Protein AF-B9TPT5-F1 (afdb_monomer_lite)

pLDDT: mean 88.55, std 13.21, range [34.22, 97.75]

Foldseek 3Di:
DDWAFQDDADQWTWTDDWFWIWIAGNVVRDIDTQDGAPTGWQHWDAANVNQKIWTWAQFIWIQGPVPGIDTDNNDPQWGWNYWDDDPRFKIKTWTPLPDQQTFIWIAGSVVRDIDTPDRDNVSHPDPPDDD

Secondary structure (DSSP, 8-state):
--PEEEEE-SSEEEEEETTEEEEEETTT--EEEEEE-SS---EEEE-TTSS-EEEEEBEEEEEETTTEEEEES-STT-BEEEEEEETTTEEEEEE-TTSTT-EEEEE-TTT--EEEEEE-STTTT------

Organism: Ricinus communis (NCBI:txid3988)

Sequence (131 aa):
MTHRVLAESKNYVLTHEYETVFVYCRVTGKSTVVGDHHGDPTCGVIAPDESWFATGGQGVSVFVPCRGVKTYLRDPVFHVSAMRLEGSDNVCFLVDPWSDNASVWRLNPSTGDLSKLRDGPDLRDEPYVAK

Radius of gyration: 14.08 Å; chains: 1; bounding box: 33×35×38 Å

Structure (mmCIF, N/CA/C/O backbone):
data_AF-B9TPT5-F1
#
_entry.id   AF-B9TPT5-F1
#
loop_
_atom_site.group_PDB
_atom_site.id
_atom_site.type_symbol
_atom_site.label_atom_id
_atom_site.label_alt_id
_atom_site.label_comp_id
_atom_site.label_asym_id
_atom_site.label_entity_id
_atom_site.label_seq_id
_atom_site.pdbx_PDB_ins_code
_atom_site.Cartn_x
_atom_site.Cartn_y
_atom_site.Cartn_z
_atom_site.occupancy
_atom_site.B_iso_or_equiv
_atom_site.auth_seq_id
_atom_site.auth_comp_id
_atom_site.auth_asym_id
_atom_site.auth_atom_id
_atom_site.pdbx_PDB_model_num
ATOM 1 N N . MET A 1 1 ? -2.288 23.168 6.452 1.00 49.59 1 MET A N 1
ATOM 2 C CA . MET A 1 1 ? -1.770 21.789 6.395 1.00 49.59 1 MET A CA 1
ATOM 3 C C . MET A 1 1 ? -2.681 21.039 5.446 1.00 49.59 1 MET A C 1
ATOM 5 O O . MET A 1 1 ? -3.883 21.009 5.688 1.00 49.59 1 MET A O 1
ATOM 9 N N . THR A 1 2 ? -2.162 20.611 4.296 1.00 71.31 2 THR A N 1
ATOM 10 C CA . THR A 1 2 ? -2.974 20.055 3.203 1.00 71.31 2 THR A CA 1
ATOM 11 C C . THR A 1 2 ? -2.724 18.557 3.148 1.00 71.31 2 THR A C 1
ATOM 13 O O . THR A 1 2 ? -1.743 18.125 2.551 1.00 71.31 2 THR A O 1
ATOM 16 N N . HIS A 1 3 ? -3.593 17.773 3.786 1.00 82.88 3 HIS A N 1
ATOM 17 C CA . HIS A 1 3 ? -3.578 16.321 3.629 1.00 82.88 3 HIS A CA 1
ATOM 18 C C . HIS A 1 3 ? -3.966 15.971 2.193 1.00 82.88 3 HIS A C 1
ATOM 20 O O . HIS A 1 3 ? -5.005 16.417 1.700 1.00 82.88 3 HIS A O 1
ATOM 26 N N . ARG A 1 4 ? -3.131 15.183 1.518 1.00 94.50 4 ARG A N 1
ATOM 27 C CA . ARG A 1 4 ? -3.425 14.652 0.185 1.00 94.50 4 ARG A CA 1
AT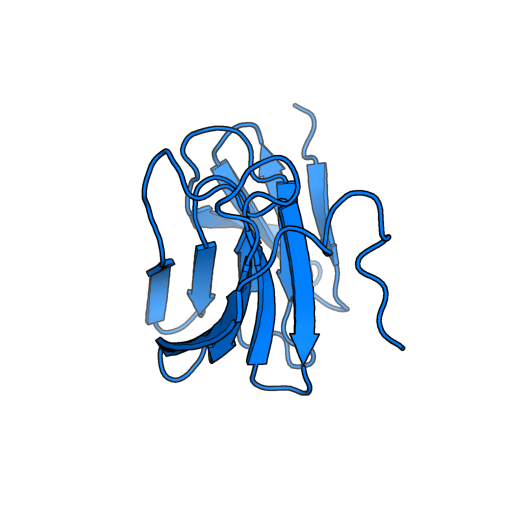OM 28 C C . ARG A 1 4 ? -3.987 13.245 0.317 1.00 94.50 4 ARG A C 1
ATOM 30 O O . ARG A 1 4 ? -3.468 12.439 1.086 1.00 94.50 4 ARG A O 1
ATOM 37 N N . VAL A 1 5 ? -5.062 12.965 -0.411 1.00 96.31 5 VAL A N 1
ATOM 38 C CA . VAL A 1 5 ? -5.730 11.659 -0.396 1.00 96.31 5 VAL A CA 1
ATOM 39 C C . VAL A 1 5 ? -5.007 10.706 -1.343 1.00 96.31 5 VAL A C 1
ATOM 41 O O . VAL A 1 5 ? -4.786 11.043 -2.502 1.00 96.31 5 VAL A O 1
ATOM 44 N N . LEU A 1 6 ? -4.662 9.519 -0.842 1.00 96.38 6 LEU A N 1
ATOM 45 C CA . LEU A 1 6 ? -4.084 8.420 -1.620 1.00 96.38 6 LEU A CA 1
ATOM 46 C C . LEU A 1 6 ? -5.152 7.399 -2.023 1.00 96.38 6 LEU A C 1
ATOM 48 O O . LEU A 1 6 ? -5.129 6.899 -3.141 1.00 96.38 6 LEU A O 1
ATOM 52 N N . ALA A 1 7 ? -6.078 7.089 -1.111 1.00 96.81 7 ALA A N 1
ATOM 53 C CA . ALA A 1 7 ? -7.189 6.173 -1.350 1.00 96.81 7 ALA A CA 1
ATOM 54 C C . ALA A 1 7 ? -8.330 6.402 -0.353 1.00 96.81 7 ALA A C 1
ATOM 56 O O . ALA A 1 7 ? -8.117 6.888 0.760 1.00 96.81 7 ALA A O 1
ATOM 57 N N . GLU A 1 8 ? -9.538 5.992 -0.732 1.00 97.00 8 GLU A N 1
ATOM 58 C CA . GLU A 1 8 ? -10.722 6.062 0.121 1.00 97.00 8 GLU A CA 1
ATOM 59 C C . GLU A 1 8 ? -11.505 4.754 0.088 1.00 97.00 8 GLU A C 1
ATOM 61 O O . GLU A 1 8 ? -11.595 4.082 -0.939 1.00 97.00 8 GLU A O 1
ATOM 66 N N . SER A 1 9 ? -12.108 4.427 1.223 1.00 96.50 9 SER A N 1
ATOM 67 C CA . SER A 1 9 ? -13.070 3.346 1.379 1.00 96.50 9 SER A CA 1
ATOM 68 C C . SER A 1 9 ? -14.298 3.862 2.131 1.00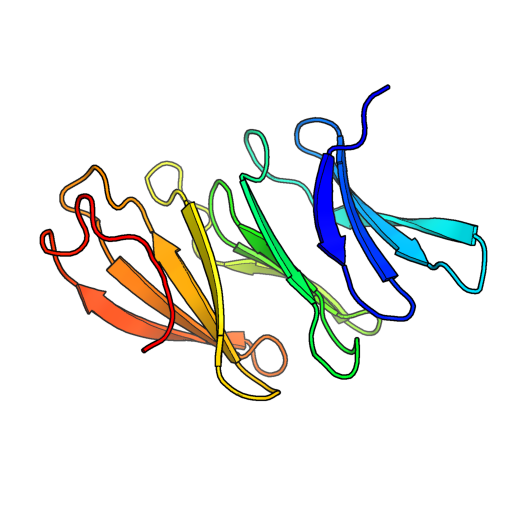 96.50 9 SER A C 1
ATOM 70 O O . SER A 1 9 ? -14.444 5.059 2.407 1.00 96.50 9 SER A O 1
ATOM 72 N N . LYS A 1 10 ? -15.211 2.953 2.480 1.00 96.06 10 LYS A N 1
ATOM 73 C CA . LYS A 1 10 ? -16.440 3.302 3.193 1.00 96.06 10 LYS A CA 1
ATOM 74 C C . LYS A 1 10 ? -16.154 3.943 4.552 1.00 96.06 10 LYS A C 1
ATOM 76 O O . LYS A 1 10 ? -16.779 4.947 4.891 1.00 96.06 10 LYS A O 1
ATOM 81 N N . ASN A 1 11 ? -15.239 3.368 5.329 1.00 97.44 11 ASN A N 1
ATOM 82 C CA . ASN A 1 11 ? -14.972 3.797 6.699 1.00 97.44 11 ASN A CA 1
ATOM 83 C C . ASN A 1 11 ? -13.625 4.499 6.863 1.00 97.44 11 ASN A C 1
ATOM 85 O O . ASN A 1 11 ? -13.415 5.112 7.911 1.00 97.44 11 ASN A O 1
ATOM 89 N N . TYR A 1 12 ? -12.734 4.451 5.870 1.00 97.56 12 TYR A N 1
ATOM 90 C CA . TYR A 1 12 ? -11.385 4.990 5.998 1.00 97.56 12 TYR A CA 1
ATOM 91 C C . TYR A 1 12 ? -10.972 5.889 4.835 1.00 97.56 12 TYR A C 1
ATOM 93 O O . TYR A 1 12 ? -11.435 5.756 3.704 1.00 97.56 12 TYR A O 1
ATOM 101 N N . VAL A 1 13 ? -10.073 6.821 5.139 1.00 97.75 13 VAL A N 1
ATOM 102 C CA . VAL A 1 13 ? -9.364 7.651 4.162 1.00 97.75 13 VAL A CA 1
ATOM 103 C C . VAL A 1 13 ? -7.878 7.482 4.430 1.00 97.75 13 VAL A C 1
ATOM 105 O O . VAL A 1 13 ? -7.410 7.744 5.540 1.00 97.75 13 VAL A O 1
ATOM 108 N N . LEU A 1 14 ? -7.146 7.030 3.420 1.00 97.50 14 LEU A N 1
ATOM 109 C CA . LEU A 1 14 ? -5.696 6.941 3.442 1.00 97.50 14 LEU A CA 1
ATOM 110 C C . LEU A 1 14 ? -5.140 8.236 2.860 1.00 97.50 14 LEU A C 1
ATOM 112 O O . LEU A 1 14 ? -5.447 8.607 1.726 1.00 97.50 14 LEU A O 1
ATOM 116 N N . THR A 1 15 ? -4.342 8.940 3.648 1.00 97.06 15 THR A N 1
ATOM 117 C CA . THR A 1 15 ? -3.813 10.259 3.298 1.00 97.06 15 THR A CA 1
ATOM 118 C C . THR A 1 15 ? -2.336 10.353 3.627 1.00 97.06 15 THR A C 1
ATOM 120 O O . THR A 1 15 ? -1.799 9.511 4.347 1.00 97.06 15 THR A O 1
ATOM 123 N N . HIS A 1 16 ? -1.688 11.402 3.141 1.00 96.12 16 HIS A N 1
ATOM 124 C CA . HIS A 1 16 ? -0.358 11.773 3.592 1.00 96.12 16 HIS A CA 1
ATOM 125 C C . HIS A 1 16 ? -0.231 13.280 3.818 1.00 96.12 16 HIS A C 1
ATOM 127 O O . HIS A 1 16 ? -0.976 14.085 3.248 1.00 96.12 16 HIS A O 1
ATOM 133 N N . GLU A 1 17 ? 0.722 13.644 4.668 1.00 95.62 17 GLU A N 1
ATOM 134 C CA . GLU A 1 17 ? 1.250 14.997 4.810 1.00 95.62 17 GLU A CA 1
ATOM 135 C C . GLU A 1 17 ? 2.774 14.905 4.728 1.00 95.62 17 GLU A C 1
ATOM 137 O O . GLU A 1 17 ? 3.408 14.283 5.584 1.00 95.62 17 GLU A O 1
ATOM 142 N N . TYR A 1 18 ? 3.343 15.489 3.668 1.00 93.88 18 TYR A N 1
ATOM 143 C CA . TYR A 1 18 ? 4.725 15.232 3.262 1.00 93.88 18 TYR A CA 1
ATOM 144 C C . TYR A 1 18 ? 4.980 13.713 3.192 1.00 93.88 18 TYR A C 1
ATOM 146 O O . TYR A 1 18 ? 4.174 12.965 2.632 1.00 93.88 18 TYR A O 1
ATOM 154 N N . GLU A 1 19 ? 6.043 13.262 3.845 1.00 95.00 19 GLU A N 1
ATOM 155 C CA . GLU A 1 19 ? 6.491 11.877 3.945 1.00 95.00 19 GLU A CA 1
ATOM 156 C C . GLU A 1 19 ? 5.628 11.003 4.870 1.00 95.00 19 GLU A C 1
ATOM 158 O O . GLU A 1 19 ? 5.710 9.777 4.818 1.00 95.00 19 GLU A O 1
ATOM 163 N N . THR A 1 20 ? 4.795 11.600 5.731 1.00 95.62 20 THR A N 1
ATOM 164 C CA . THR A 1 20 ? 4.047 10.861 6.760 1.00 95.62 20 THR A CA 1
ATOM 165 C C . THR A 1 20 ? 2.680 10.415 6.253 1.00 95.62 20 THR A C 1
ATOM 167 O O . THR A 1 20 ? 1.902 11.219 5.740 1.00 95.62 20 THR A O 1
ATOM 170 N N . VAL A 1 21 ? 2.350 9.138 6.456 1.00 96.81 21 VAL A N 1
ATOM 171 C CA . VAL A 1 21 ? 1.080 8.529 6.042 1.00 96.81 21 VAL A CA 1
ATOM 172 C C . VAL A 1 21 ? 0.122 8.412 7.223 1.00 96.81 21 VAL A C 1
ATOM 174 O O . VAL A 1 21 ? 0.486 7.958 8.311 1.00 96.81 21 VAL A O 1
ATOM 177 N N . PHE A 1 22 ? -1.143 8.744 6.975 1.00 96.81 22 PHE A N 1
ATOM 178 C CA . PHE A 1 22 ? -2.219 8.697 7.954 1.00 96.81 22 PHE A CA 1
ATOM 179 C C . PHE A 1 22 ? -3.410 7.887 7.447 1.00 96.81 22 PHE A C 1
ATOM 181 O O . PHE A 1 22 ? -3.832 8.025 6.298 1.00 96.81 22 PHE A O 1
ATOM 188 N N . VAL A 1 23 ? -4.018 7.114 8.343 1.00 96.81 23 VAL A N 1
ATOM 189 C CA . VAL A 1 23 ? -5.343 6.516 8.148 1.00 96.81 23 VAL A CA 1
ATOM 190 C C . VAL A 1 23 ? -6.342 7.255 9.025 1.00 96.81 23 VAL A C 1
ATOM 192 O O . VAL A 1 23 ? -6.247 7.233 10.254 1.00 96.81 23 VAL A O 1
ATOM 195 N N . TYR A 1 24 ? -7.318 7.893 8.388 1.00 96.44 24 TYR A N 1
ATOM 196 C CA . TYR A 1 24 ? -8.440 8.546 9.047 1.00 96.44 24 TYR A CA 1
ATOM 197 C C . TYR A 1 24 ? -9.659 7.625 9.060 1.00 96.44 24 TYR A C 1
ATOM 199 O O . TYR A 1 24 ? -10.122 7.185 8.011 1.00 96.44 24 TYR A O 1
ATOM 207 N N . CYS A 1 25 ? -10.204 7.353 10.243 1.00 95.81 25 CYS A N 1
ATOM 208 C CA . CYS A 1 25 ? -11.425 6.580 10.429 1.00 95.81 25 CYS A CA 1
ATOM 209 C C . CYS A 1 25 ? -12.646 7.508 10.448 1.00 95.81 25 CYS A C 1
ATOM 211 O O . CYS A 1 25 ? -12.845 8.259 11.401 1.00 95.81 25 CYS A O 1
ATOM 213 N N . ARG A 1 26 ? -13.513 7.400 9.439 1.00 95.38 26 ARG A N 1
ATOM 214 C CA . ARG A 1 26 ? -14.744 8.194 9.291 1.00 95.38 26 ARG A CA 1
ATOM 215 C C . ARG A 1 26 ? -15.751 7.948 10.415 1.00 95.38 26 ARG A C 1
ATOM 217 O O . ARG A 1 26 ? -16.480 8.858 10.785 1.00 95.38 26 ARG A O 1
ATOM 224 N N . VAL A 1 27 ? -15.774 6.735 10.972 1.00 94.94 27 VAL A N 1
ATOM 225 C CA . VAL A 1 27 ? -16.707 6.357 12.049 1.00 94.94 27 VAL A CA 1
ATOM 226 C C . VAL A 1 27 ? -16.326 7.014 13.374 1.00 94.94 27 VAL A C 1
ATOM 228 O O . VAL A 1 27 ? -17.188 7.491 14.104 1.00 94.94 27 VAL A O 1
ATOM 231 N N . THR A 1 28 ? -15.032 7.033 13.701 1.00 94.69 28 THR A N 1
ATOM 232 C CA . THR A 1 28 ? -14.546 7.523 15.003 1.00 94.69 28 THR A CA 1
ATOM 233 C C . THR A 1 28 ? -13.999 8.947 14.950 1.00 94.69 28 THR A C 1
ATOM 235 O O . THR A 1 28 ? -13.748 9.540 15.996 1.00 94.69 28 THR A O 1
ATOM 238 N N . GLY A 1 29 ? -13.763 9.481 13.750 1.00 93.62 29 GLY A N 1
ATOM 239 C CA . GLY A 1 29 ? -13.093 10.758 13.525 1.00 93.62 29 GLY A CA 1
ATOM 240 C C . GLY A 1 29 ? -11.600 10.756 13.871 1.00 93.62 29 GLY A C 1
ATOM 241 O O . GLY A 1 29 ? -10.989 11.822 13.912 1.00 93.62 29 GLY A O 1
ATOM 242 N N . LYS A 1 30 ? -11.001 9.593 14.155 1.00 94.25 30 LYS A N 1
ATOM 243 C CA . LYS A 1 30 ? -9.597 9.492 14.575 1.00 94.25 30 LYS A CA 1
ATOM 244 C C . LYS A 1 30 ? -8.665 9.327 13.381 1.00 94.25 30 LYS A C 1
ATOM 246 O O . LYS A 1 30 ? -8.940 8.531 12.488 1.00 94.25 30 LYS A O 1
ATOM 251 N N . SER A 1 31 ? -7.535 10.026 13.424 1.00 94.38 31 SER A N 1
ATOM 252 C CA . SER A 1 31 ? -6.404 9.827 12.516 1.00 94.38 31 SER A CA 1
ATOM 253 C C . SER A 1 31 ? -5.297 9.052 13.226 1.00 94.38 31 SER A C 1
ATOM 255 O O . SER A 1 31 ? -5.011 9.314 14.395 1.00 94.38 31 SER A O 1
ATOM 257 N N . THR A 1 32 ? -4.700 8.085 12.536 1.00 94.44 32 THR A N 1
ATOM 258 C CA . THR A 1 32 ? -3.579 7.276 13.030 1.00 94.44 32 THR A CA 1
ATOM 259 C C . THR A 1 32 ? -2.421 7.384 12.052 1.00 94.44 32 THR A C 1
ATOM 261 O O . THR A 1 32 ? -2.632 7.239 10.851 1.00 94.44 32 THR A O 1
ATOM 264 N N . VAL A 1 33 ? -1.206 7.614 12.553 1.00 95.19 33 VAL A N 1
ATOM 265 C CA . VAL A 1 33 ? 0.016 7.539 11.739 1.00 95.19 33 VAL A CA 1
ATOM 266 C C . VAL A 1 33 ? 0.309 6.072 11.443 1.00 95.19 33 VAL A C 1
ATOM 268 O O . VAL A 1 33 ? 0.391 5.262 12.366 1.00 95.19 33 VAL A O 1
ATOM 271 N N . VAL A 1 34 ? 0.449 5.728 10.164 1.00 94.31 34 VAL A N 1
ATOM 272 C CA . VAL A 1 34 ? 0.589 4.334 9.701 1.00 94.31 34 VAL A CA 1
ATOM 273 C C . VAL A 1 34 ? 1.842 4.094 8.861 1.00 94.31 34 VAL A C 1
ATOM 275 O O . VAL A 1 34 ? 1.935 3.092 8.156 1.00 94.31 34 VAL A O 1
ATOM 278 N N . GLY A 1 35 ? 2.810 5.001 8.929 1.00 90.62 35 GLY A N 1
ATOM 279 C CA . GLY A 1 35 ? 4.116 4.834 8.304 1.00 90.62 35 GLY A CA 1
ATOM 280 C C . GLY A 1 35 ? 4.635 6.110 7.667 1.00 90.62 35 GLY A C 1
ATOM 281 O O . GLY A 1 35 ? 3.999 7.164 7.727 1.00 90.62 35 GLY A O 1
ATOM 282 N N . ASP A 1 36 ? 5.799 5.973 7.050 1.00 92.88 36 ASP A N 1
ATOM 283 C CA . ASP A 1 36 ? 6.503 7.028 6.344 1.00 92.88 36 ASP A CA 1
ATOM 284 C C . ASP A 1 36 ? 7.110 6.517 5.030 1.00 92.88 36 ASP A C 1
ATOM 286 O O . ASP A 1 36 ? 7.300 5.313 4.809 1.00 92.88 36 ASP A O 1
ATOM 290 N N . HIS A 1 37 ? 7.406 7.460 4.144 1.00 91.62 37 HIS A N 1
ATOM 291 C CA . HIS A 1 37 ? 8.182 7.253 2.927 1.00 91.62 37 HIS A CA 1
ATOM 292 C C . HIS A 1 37 ? 9.393 8.179 2.940 1.00 91.62 37 HIS A C 1
ATOM 294 O O . HIS A 1 37 ? 9.375 9.217 3.584 1.00 91.62 37 HIS A O 1
ATOM 300 N N . HIS A 1 38 ? 10.461 7.793 2.251 1.00 87.25 38 HIS A N 1
ATOM 301 C CA . HIS A 1 38 ? 11.515 8.749 1.929 1.00 87.25 38 HIS A CA 1
ATOM 302 C C . HIS A 1 38 ? 11.072 9.472 0.652 1.00 87.25 38 HIS A C 1
ATOM 304 O O . HIS A 1 38 ? 10.926 8.831 -0.391 1.00 87.25 38 HIS A O 1
ATOM 310 N N . GLY A 1 39 ? 10.783 10.769 0.751 1.00 87.50 39 GLY A N 1
ATOM 311 C CA . GLY A 1 39 ? 9.949 11.484 -0.213 1.00 87.50 39 GLY A CA 1
ATOM 312 C C . GLY A 1 39 ? 8.444 11.230 -0.037 1.00 87.50 39 GLY A C 1
ATOM 313 O O . GLY A 1 39 ? 8.008 10.356 0.714 1.00 87.50 39 GLY A O 1
ATOM 314 N N . ASP A 1 40 ? 7.632 12.020 -0.739 1.00 91.31 40 ASP A N 1
ATOM 315 C CA . ASP A 1 40 ? 6.175 11.943 -0.632 1.00 91.31 40 ASP A CA 1
ATOM 316 C C . ASP A 1 40 ? 5.636 10.646 -1.271 1.00 91.31 40 ASP A C 1
ATOM 318 O O . ASP A 1 40 ? 6.002 10.320 -2.406 1.00 91.31 40 ASP A O 1
ATOM 322 N N . PRO A 1 41 ? 4.716 9.920 -0.611 1.00 94.06 41 PRO A N 1
ATOM 323 C CA . PRO A 1 41 ? 3.995 8.831 -1.253 1.00 94.06 41 PRO A CA 1
ATOM 324 C C . PRO A 1 41 ? 3.142 9.364 -2.411 1.00 94.06 41 PRO A C 1
ATOM 326 O O . PRO A 1 41 ? 2.561 10.448 -2.352 1.00 94.06 41 PRO A O 1
ATOM 329 N N . THR A 1 42 ? 3.045 8.574 -3.471 1.00 93.88 42 THR A N 1
ATOM 330 C CA . THR A 1 42 ? 2.407 8.951 -4.739 1.00 93.88 42 THR A CA 1
ATOM 331 C C . THR A 1 42 ? 1.073 8.254 -4.960 1.00 93.88 42 THR A C 1
ATOM 333 O O . THR A 1 42 ? 0.223 8.754 -5.694 1.00 93.88 42 THR A O 1
ATOM 336 N N . CYS A 1 43 ? 0.878 7.092 -4.338 1.00 94.94 43 CYS A N 1
ATOM 337 C CA . CYS A 1 43 ? -0.298 6.259 -4.531 1.00 94.94 43 CYS A CA 1
ATOM 338 C C . CYS A 1 43 ? -0.603 5.421 -3.287 1.00 94.94 43 CYS A C 1
ATOM 340 O O . CYS A 1 43 ? 0.228 5.247 -2.393 1.00 94.94 43 CYS A O 1
ATOM 342 N N . GLY A 1 44 ? -1.817 4.884 -3.223 1.00 96.38 44 GLY A N 1
ATOM 343 C CA . GLY A 1 44 ? -2.197 3.940 -2.188 1.00 96.38 44 GLY A CA 1
ATOM 344 C C . GLY A 1 44 ? -3.462 3.179 -2.541 1.00 96.38 44 GLY A C 1
ATOM 345 O O . GLY A 1 44 ? -4.167 3.515 -3.489 1.00 96.38 44 GLY A O 1
ATOM 346 N N . VAL A 1 45 ? -3.731 2.131 -1.774 1.00 96.81 45 VAL A N 1
ATOM 347 C CA . VAL A 1 45 ? -4.934 1.304 -1.880 1.00 96.81 45 VAL A CA 1
ATOM 348 C C . VAL A 1 45 ? -5.393 0.873 -0.488 1.00 96.81 45 VAL A C 1
ATOM 350 O O . VAL A 1 45 ? -4.595 0.763 0.446 1.00 96.81 45 VAL A O 1
ATOM 353 N N . ILE A 1 46 ? -6.690 0.614 -0.360 1.00 96.69 46 ILE A N 1
ATOM 354 C CA . ILE A 1 46 ? -7.315 0.064 0.845 1.00 96.69 46 ILE A CA 1
ATOM 355 C C . ILE A 1 46 ? -7.969 -1.255 0.448 1.00 96.69 46 ILE A C 1
ATOM 357 O O . ILE A 1 46 ? -8.640 -1.311 -0.584 1.00 96.69 46 ILE A O 1
ATOM 361 N N . ALA A 1 47 ? -7.772 -2.303 1.246 1.00 95.88 47 ALA A N 1
ATOM 362 C CA . ALA A 1 47 ? -8.453 -3.576 1.040 1.00 95.88 47 ALA A CA 1
ATOM 363 C C . ALA A 1 47 ? -9.983 -3.379 0.999 1.00 95.88 47 ALA A C 1
ATOM 365 O O . ALA A 1 47 ? -10.499 -2.555 1.759 1.00 95.88 47 ALA A O 1
ATOM 366 N N . PRO A 1 48 ? -10.745 -4.141 0.192 1.00 94.50 48 PRO A N 1
ATOM 367 C CA . PRO A 1 48 ? -12.206 -4.017 0.156 1.00 94.50 48 PRO A CA 1
ATOM 368 C C . PRO A 1 48 ? -12.8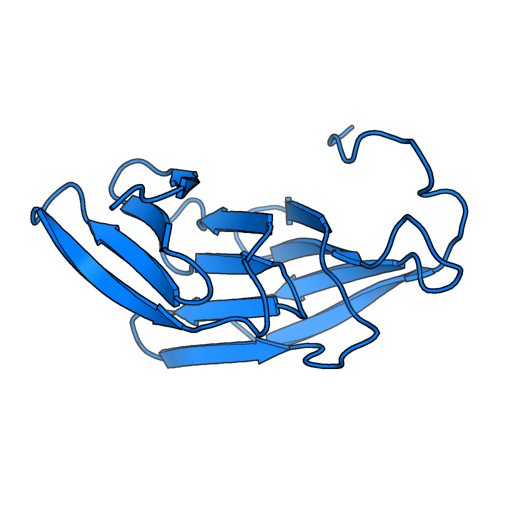88 -4.262 1.510 1.00 94.50 48 PRO A C 1
ATOM 370 O O . PRO A 1 48 ? -13.930 -3.674 1.795 1.00 94.50 48 PRO A O 1
ATOM 373 N N . ASP A 1 49 ? -12.298 -5.125 2.339 1.00 94.94 49 ASP A N 1
ATOM 374 C CA . ASP A 1 49 ? -12.732 -5.424 3.706 1.00 94.94 49 ASP A CA 1
ATOM 375 C C . ASP A 1 49 ? -12.052 -4.538 4.766 1.00 94.94 49 ASP A C 1
ATOM 377 O O . ASP A 1 49 ? -12.265 -4.729 5.962 1.00 94.94 49 ASP A O 1
ATOM 381 N N . GLU A 1 50 ? -11.236 -3.573 4.328 1.00 95.25 50 GLU A N 1
ATOM 382 C CA . GLU A 1 50 ? -10.497 -2.617 5.158 1.00 95.25 50 GLU A CA 1
ATOM 383 C C . GLU A 1 50 ? -9.538 -3.282 6.166 1.00 95.25 50 GLU A C 1
ATOM 385 O O . GLU A 1 50 ? -9.151 -2.679 7.169 1.00 95.25 50 GLU A O 1
ATOM 390 N N . SER A 1 51 ? -9.122 -4.526 5.896 1.00 94.88 51 SER A N 1
ATOM 391 C CA . SER A 1 51 ? -8.205 -5.287 6.754 1.00 94.88 51 SER A CA 1
ATOM 392 C C . SER A 1 51 ? -6.745 -4.836 6.645 1.00 94.88 51 SER A C 1
ATOM 394 O O . SER A 1 51 ? -5.958 -5.051 7.573 1.00 94.88 51 SER A O 1
ATOM 396 N N . TRP A 1 52 ? -6.373 -4.192 5.538 1.00 95.56 52 TRP A N 1
ATOM 397 C CA . TRP A 1 52 ? -5.032 -3.674 5.292 1.00 95.56 52 TRP A CA 1
ATOM 398 C C . TRP A 1 52 ? -5.047 -2.440 4.382 1.00 95.56 52 TRP A C 1
ATOM 400 O O . TRP A 1 52 ? -5.999 -2.172 3.646 1.00 95.56 52 TRP A O 1
ATOM 410 N N . PHE A 1 53 ? -3.953 -1.685 4.443 1.00 96.75 53 PHE A N 1
ATOM 411 C CA . PHE A 1 53 ? -3.736 -0.436 3.718 1.00 96.75 53 PHE A CA 1
ATOM 412 C C . PHE A 1 53 ? -2.338 -0.481 3.111 1.00 96.75 53 PHE A C 1
ATOM 414 O O . PHE A 1 53 ? -1.401 -0.885 3.799 1.00 96.75 53 PHE A O 1
ATOM 421 N N . ALA A 1 54 ? -2.174 -0.070 1.858 1.00 96.88 54 ALA A N 1
ATOM 422 C CA . ALA A 1 54 ? -0.861 -0.006 1.224 1.00 96.88 54 ALA A CA 1
ATOM 423 C C . ALA A 1 54 ? -0.613 1.369 0.606 1.00 96.88 54 ALA A C 1
ATOM 425 O O . ALA A 1 54 ? -1.530 1.983 0.063 1.00 96.88 54 ALA A O 1
ATOM 426 N N . THR A 1 55 ? 0.627 1.839 0.679 1.00 97.19 55 THR A N 1
ATOM 427 C CA . THR A 1 55 ? 1.087 3.078 0.048 1.00 97.19 55 THR A CA 1
ATOM 428 C C . THR A 1 55 ? 2.358 2.845 -0.748 1.00 97.19 55 THR A C 1
ATOM 430 O O . THR A 1 55 ? 3.223 2.060 -0.350 1.00 97.19 55 THR A O 1
ATOM 433 N N . GLY A 1 56 ? 2.448 3.530 -1.883 1.00 95.12 5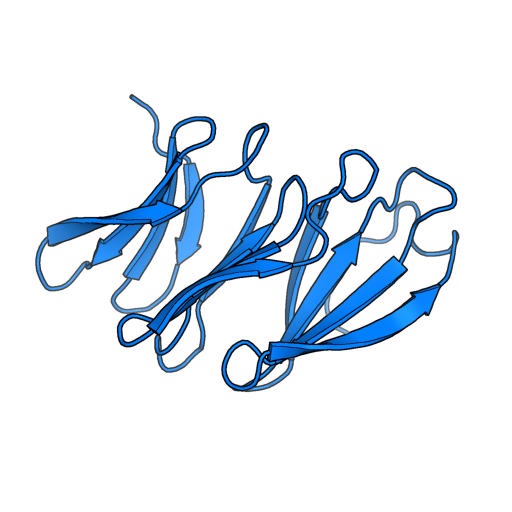6 GLY A N 1
ATOM 434 C CA . GLY A 1 56 ? 3.590 3.531 -2.783 1.00 95.12 56 GLY A CA 1
ATOM 435 C C . GLY A 1 56 ? 4.237 4.904 -2.851 1.00 95.12 56 GLY A C 1
ATOM 436 O O . GLY A 1 56 ? 3.560 5.924 -2.748 1.00 95.12 56 GLY A O 1
ATOM 437 N N . GLY A 1 57 ? 5.548 4.895 -3.017 1.00 93.06 57 GLY A N 1
ATOM 438 C CA . GLY A 1 57 ? 6.432 6.048 -3.101 1.00 93.06 57 GLY A CA 1
ATOM 439 C C . GLY A 1 57 ? 7.827 5.484 -3.309 1.00 93.06 57 GLY A C 1
ATOM 440 O O . GLY A 1 57 ? 8.019 4.672 -4.210 1.00 93.06 57 GLY A O 1
ATOM 441 N N . GLN A 1 58 ? 8.782 5.788 -2.436 1.00 93.38 58 GLN A N 1
ATOM 442 C CA . GLN A 1 58 ? 10.024 5.015 -2.395 1.00 93.38 58 GLN A CA 1
ATOM 443 C C . GLN A 1 58 ? 9.793 3.667 -1.684 1.00 93.38 58 GLN A C 1
ATOM 445 O O . GLN A 1 58 ? 9.835 3.562 -0.455 1.00 93.38 58 GLN A O 1
ATOM 450 N N . GLY A 1 59 ? 9.544 2.628 -2.481 1.00 93.81 59 GLY A N 1
ATOM 451 C CA . GLY A 1 59 ? 9.108 1.311 -2.028 1.00 93.81 59 GLY A CA 1
ATOM 452 C C . GLY A 1 59 ? 7.608 1.223 -1.726 1.00 93.81 59 GLY A C 1
ATOM 453 O O . GLY A 1 59 ? 6.797 2.056 -2.141 1.00 93.81 59 GLY A O 1
ATOM 454 N N . VAL A 1 60 ? 7.232 0.162 -1.011 1.00 95.62 60 VAL A N 1
ATOM 455 C CA . VAL A 1 60 ? 5.853 -0.125 -0.596 1.00 95.62 60 VAL A CA 1
ATOM 456 C C . VAL A 1 60 ? 5.783 -0.220 0.919 1.00 95.62 60 VAL A C 1
ATOM 458 O O . VAL A 1 60 ? 6.526 -0.993 1.521 1.00 95.62 60 VAL A O 1
ATOM 461 N N . SER A 1 61 ? 4.837 0.490 1.523 1.00 95.81 61 SER A N 1
ATOM 462 C CA . SER A 1 61 ? 4.499 0.365 2.941 1.00 95.81 61 SER A CA 1
ATOM 463 C C . SER A 1 61 ? 3.105 -0.235 3.076 1.00 95.81 61 SER A C 1
ATOM 465 O O . SER A 1 61 ? 2.157 0.241 2.462 1.00 95.81 61 SER A O 1
ATOM 467 N N . VAL A 1 62 ? 2.976 -1.281 3.884 1.00 96.62 62 VAL A N 1
ATOM 468 C CA . VAL A 1 62 ? 1.717 -1.957 4.198 1.00 96.62 62 VAL A CA 1
ATOM 469 C C . VAL A 1 62 ? 1.437 -1.806 5.680 1.00 96.62 62 VAL A C 1
ATOM 471 O O . VAL A 1 62 ? 2.257 -2.194 6.508 1.00 96.62 62 VAL A O 1
ATOM 474 N N . PHE A 1 63 ? 0.255 -1.312 6.017 1.00 96.38 63 PHE A N 1
ATOM 475 C CA . PHE A 1 63 ? -0.255 -1.287 7.375 1.00 96.38 63 PHE A CA 1
ATOM 476 C C . PHE A 1 63 ? -1.381 -2.304 7.539 1.00 96.38 63 PHE A C 1
ATOM 478 O O . PHE A 1 63 ? -2.366 -2.292 6.801 1.00 96.38 63 PHE A O 1
ATOM 485 N N . VAL A 1 64 ? -1.243 -3.159 8.548 1.00 94.44 64 VAL A N 1
ATOM 486 C CA . VAL A 1 64 ? -2.287 -4.083 8.997 1.00 94.44 64 VAL A CA 1
ATOM 487 C C . VAL A 1 64 ? -2.579 -3.752 10.463 1.00 94.44 64 VAL A C 1
ATOM 489 O O . VAL A 1 64 ? -1.662 -3.875 11.280 1.00 94.44 64 VAL A O 1
ATOM 492 N N . PRO A 1 65 ? -3.812 -3.376 10.854 1.00 89.81 65 PRO A N 1
ATOM 493 C CA . PRO A 1 65 ? -4.110 -2.882 12.202 1.00 89.81 65 PRO A CA 1
ATOM 494 C C . PRO A 1 65 ? -3.607 -3.766 13.351 1.00 89.81 65 PRO A C 1
ATOM 496 O O . PRO A 1 65 ? -3.144 -3.255 14.365 1.00 89.81 65 PRO A O 1
ATOM 499 N N . CYS A 1 66 ? -3.649 -5.092 13.191 1.00 88.00 66 CYS A N 1
ATOM 500 C CA . CYS A 1 66 ? -3.192 -6.040 14.210 1.00 88.00 66 CYS A CA 1
ATOM 501 C C . CYS A 1 66 ? -1.702 -6.416 14.123 1.00 88.00 66 CYS A C 1
ATOM 503 O O . CYS A 1 66 ? -1.197 -7.068 15.033 1.00 88.00 66 CYS A O 1
ATOM 505 N N . ARG A 1 67 ? -0.992 -6.043 13.048 1.00 90.06 67 ARG A N 1
ATOM 506 C CA . ARG A 1 67 ? 0.422 -6.414 12.823 1.00 90.06 67 ARG A CA 1
ATOM 507 C C . ARG A 1 67 ? 1.364 -5.219 12.677 1.00 90.06 67 ARG A C 1
ATOM 509 O O . ARG A 1 67 ? 2.574 -5.416 12.653 1.00 90.06 67 ARG A O 1
ATOM 516 N N . GLY A 1 68 ? 0.829 -4.004 12.595 1.00 92.62 68 GLY A N 1
ATOM 517 C CA . GLY A 1 68 ? 1.604 -2.791 12.376 1.00 92.62 68 GLY A CA 1
ATOM 518 C C . GLY A 1 68 ? 2.028 -2.616 10.918 1.00 92.62 68 GLY A C 1
ATOM 519 O O . GLY A 1 68 ? 1.361 -3.093 9.997 1.00 92.62 68 GLY A O 1
ATOM 520 N N . VAL A 1 69 ? 3.123 -1.882 10.726 1.00 94.75 69 VAL A N 1
ATOM 521 C CA . VAL A 1 69 ? 3.637 -1.483 9.411 1.00 94.75 69 VAL A CA 1
ATOM 522 C C . VAL A 1 69 ? 4.744 -2.433 8.960 1.00 94.75 69 VAL A C 1
ATOM 524 O O . VAL A 1 69 ? 5.650 -2.748 9.731 1.00 94.75 69 VAL A O 1
ATOM 527 N N . LYS A 1 70 ? 4.697 -2.858 7.698 1.00 95.12 70 LYS A N 1
ATOM 528 C CA . LYS A 1 70 ? 5.773 -3.572 7.004 1.00 95.12 70 LYS A CA 1
ATOM 529 C C . LYS A 1 70 ? 6.142 -2.837 5.728 1.00 95.12 70 LYS A C 1
ATOM 531 O O . LYS A 1 70 ? 5.265 -2.329 5.040 1.00 95.12 70 LYS A O 1
ATOM 536 N N . THR A 1 71 ? 7.426 -2.823 5.397 1.00 94.38 71 THR A N 1
ATOM 537 C CA . THR A 1 71 ? 7.932 -2.178 4.185 1.00 94.38 71 THR A CA 1
ATOM 538 C C . THR A 1 71 ? 8.590 -3.195 3.260 1.00 94.38 71 THR A C 1
ATOM 540 O O . THR A 1 71 ? 9.168 -4.186 3.708 1.00 94.38 71 THR A O 1
ATOM 543 N N . TYR A 1 72 ? 8.470 -2.961 1.957 1.00 94.00 72 TYR A N 1
ATOM 544 C CA . TYR A 1 72 ? 8.956 -3.831 0.891 1.00 94.00 72 TYR A CA 1
ATOM 545 C C . TYR A 1 72 ? 9.647 -2.982 -0.174 1.00 94.00 72 TYR A C 1
ATOM 547 O O . TYR A 1 72 ? 9.223 -1.858 -0.434 1.00 94.00 72 TYR A O 1
ATOM 555 N N . LEU A 1 73 ? 10.694 -3.532 -0.800 1.00 90.44 73 LEU A N 1
ATOM 556 C CA . LEU A 1 73 ? 11.447 -2.869 -1.877 1.00 90.44 73 LEU A CA 1
ATOM 557 C C . LEU A 1 73 ? 11.918 -1.450 -1.495 1.00 90.44 73 LEU A C 1
ATOM 559 O O . LEU A 1 73 ? 11.807 -0.515 -2.282 1.00 90.44 73 LEU A O 1
ATOM 563 N N . ARG A 1 74 ? 12.409 -1.278 -0.258 1.00 83.62 74 ARG A N 1
ATOM 564 C CA . ARG A 1 74 ? 12.868 0.017 0.268 1.00 83.62 74 ARG A CA 1
ATOM 565 C C . ARG A 1 74 ? 14.290 0.305 -0.207 1.00 83.62 74 ARG A C 1
ATOM 567 O O . ARG A 1 74 ? 15.248 0.148 0.542 1.00 83.62 74 ARG A O 1
ATOM 574 N N . ASP A 1 75 ? 14.408 0.691 -1.465 1.00 85.12 75 ASP A N 1
ATOM 575 C CA . ASP A 1 75 ? 15.671 1.037 -2.105 1.00 85.12 75 ASP A CA 1
ATOM 576 C C . ASP A 1 75 ? 15.486 2.340 -2.913 1.00 85.12 75 ASP A C 1
ATOM 578 O O . ASP A 1 75 ? 14.411 2.546 -3.484 1.00 85.12 75 ASP A O 1
ATOM 582 N N . PRO A 1 76 ? 16.470 3.263 -2.919 1.00 79.31 76 PRO A N 1
ATOM 583 C CA . PRO A 1 76 ? 16.378 4.533 -3.643 1.00 79.31 76 PRO A CA 1
ATOM 584 C C . PRO A 1 76 ? 16.048 4.418 -5.133 1.00 79.31 76 PRO A C 1
ATOM 586 O O . PRO A 1 76 ? 15.538 5.380 -5.700 1.00 79.31 76 PRO A O 1
ATOM 589 N N . VAL A 1 77 ? 16.336 3.279 -5.770 1.00 80.44 77 VAL A N 1
ATOM 590 C CA . VAL A 1 77 ? 16.031 3.063 -7.192 1.00 80.44 77 VAL A CA 1
ATOM 591 C C . VAL A 1 77 ? 14.670 2.418 -7.439 1.00 80.44 77 VAL A C 1
ATOM 593 O O . VAL A 1 77 ? 14.415 2.054 -8.580 1.00 80.44 77 VAL A O 1
ATOM 596 N N . PHE A 1 78 ? 13.846 2.236 -6.397 1.00 86.62 78 PHE A N 1
ATOM 597 C CA . PHE A 1 78 ? 12.509 1.645 -6.476 1.00 86.62 78 PHE A CA 1
ATOM 598 C C . PHE A 1 78 ? 11.440 2.675 -6.113 1.00 86.62 78 PHE A C 1
ATOM 600 O O . PHE A 1 78 ? 11.042 2.806 -4.951 1.00 86.62 78 PHE A O 1
ATOM 607 N N . HIS A 1 79 ? 10.934 3.384 -7.116 1.00 91.50 79 HIS A N 1
ATOM 608 C CA . HIS A 1 79 ? 9.836 4.322 -6.959 1.00 91.50 79 HIS A CA 1
ATOM 609 C C . HIS A 1 79 ? 8.533 3.751 -7.524 1.00 91.50 79 HIS A C 1
ATOM 611 O O . HIS A 1 79 ? 8.352 3.561 -8.727 1.00 91.50 79 HIS A O 1
ATOM 617 N N . VAL A 1 80 ? 7.589 3.476 -6.633 1.00 93.50 80 VAL A N 1
ATOM 618 C CA . VAL A 1 80 ? 6.254 3.000 -6.972 1.00 93.50 80 VAL A CA 1
ATOM 619 C C . VAL A 1 80 ? 5.412 4.178 -7.439 1.00 93.50 80 VAL A C 1
ATOM 621 O O . VAL A 1 80 ? 5.194 5.131 -6.696 1.00 93.50 80 VAL A O 1
ATOM 624 N N . SER A 1 81 ? 4.931 4.113 -8.677 1.00 91.88 81 SER A N 1
ATOM 625 C CA . SER A 1 81 ? 4.149 5.187 -9.299 1.00 91.88 81 SER A CA 1
ATOM 626 C C . SER A 1 81 ? 2.644 4.939 -9.271 1.00 91.88 81 SER A C 1
ATOM 628 O O . SER A 1 81 ? 1.864 5.887 -9.324 1.00 91.88 81 SER A O 1
ATOM 630 N N . ALA A 1 82 ? 2.225 3.673 -9.220 1.00 92.12 82 ALA A N 1
ATOM 631 C CA . ALA A 1 82 ? 0.821 3.290 -9.237 1.00 92.12 82 ALA A CA 1
ATOM 632 C C . ALA A 1 82 ? 0.591 1.963 -8.510 1.00 92.12 82 ALA A C 1
ATOM 634 O O . ALA A 1 82 ? 1.443 1.072 -8.519 1.00 92.12 82 ALA A O 1
ATOM 635 N N . MET A 1 83 ? -0.602 1.821 -7.934 1.00 94.44 83 MET A N 1
ATOM 636 C CA . MET A 1 83 ? -1.073 0.620 -7.250 1.00 94.44 83 MET A CA 1
ATOM 637 C C . MET A 1 83 ? -2.500 0.290 -7.677 1.00 94.44 83 MET A C 1
ATOM 639 O O . MET A 1 83 ? -3.294 1.185 -7.961 1.00 94.44 83 MET A O 1
ATOM 643 N N . ARG A 1 84 ? -2.843 -0.998 -7.678 1.00 93.06 84 ARG A N 1
ATOM 644 C CA . ARG A 1 84 ? -4.218 -1.477 -7.838 1.00 93.06 84 ARG A CA 1
ATOM 645 C C . ARG A 1 84 ? -4.454 -2.745 -7.034 1.00 93.06 84 ARG A C 1
ATOM 647 O O . ARG A 1 84 ? -3.536 -3.536 -6.829 1.00 93.06 84 ARG A O 1
ATOM 654 N N . LEU A 1 85 ? -5.702 -2.969 -6.652 1.00 93.31 85 LEU A N 1
ATOM 655 C CA . LEU A 1 85 ? -6.130 -4.244 -6.088 1.00 93.31 85 LEU A CA 1
ATOM 656 C C . LEU A 1 85 ? -6.170 -5.329 -7.174 1.00 93.31 85 LEU A C 1
ATOM 658 O O . LEU A 1 85 ? -6.568 -5.074 -8.311 1.00 93.31 85 LEU A O 1
ATOM 662 N N . GLU A 1 86 ? -5.785 -6.544 -6.804 1.00 91.19 86 GLU A N 1
ATOM 663 C CA . GLU A 1 86 ? -5.983 -7.768 -7.579 1.00 91.19 86 GLU A CA 1
ATOM 664 C C . GLU A 1 86 ? -6.775 -8.752 -6.705 1.00 91.19 86 GLU A C 1
ATOM 666 O O . GLU A 1 86 ? -6.221 -9.502 -5.899 1.00 91.19 86 GLU A O 1
ATOM 671 N N . GLY A 1 87 ? -8.104 -8.702 -6.829 1.00 85.38 87 GLY A N 1
ATOM 672 C CA . GLY A 1 87 ? -9.014 -9.416 -5.930 1.00 85.38 87 GLY A CA 1
ATOM 673 C C . GLY A 1 87 ? -9.083 -8.780 -4.536 1.00 85.38 87 GLY A C 1
ATOM 674 O O . GLY A 1 87 ? -8.953 -7.565 -4.398 1.00 85.38 87 GLY A O 1
ATOM 675 N N . SER A 1 88 ? -9.325 -9.599 -3.507 1.00 82.69 88 SER A N 1
ATOM 676 C CA . SER A 1 88 ? -9.393 -9.156 -2.103 1.00 82.69 88 SER A CA 1
ATOM 677 C C . SER A 1 88 ? -8.034 -9.130 -1.399 1.00 82.69 88 SER A C 1
ATOM 679 O O . SER A 1 88 ? -7.847 -8.363 -0.457 1.00 82.69 88 SER A O 1
ATOM 681 N N . ASP A 1 89 ? -7.084 -9.948 -1.860 1.00 90.50 89 ASP A N 1
ATOM 682 C CA . ASP A 1 89 ? -5.926 -10.328 -1.041 1.00 90.50 89 ASP A CA 1
ATOM 683 C C . ASP A 1 89 ? -4.599 -9.790 -1.566 1.00 90.50 89 ASP A C 1
ATOM 685 O O . ASP A 1 89 ? -3.592 -9.865 -0.865 1.00 90.50 89 ASP A O 1
ATOM 689 N N . ASN A 1 90 ? -4.566 -9.287 -2.800 1.00 94.38 90 ASN A N 1
ATOM 690 C CA . ASN A 1 90 ? -3.327 -8.872 -3.441 1.00 94.38 90 ASN A CA 1
ATOM 691 C C . ASN A 1 90 ? -3.397 -7.423 -3.911 1.00 94.38 90 ASN A C 1
ATOM 693 O O . ASN A 1 90 ? -4.444 -6.907 -4.307 1.00 94.38 90 ASN A O 1
ATOM 697 N N . VAL A 1 91 ? -2.232 -6.788 -3.912 1.00 95.38 91 VAL A N 1
ATOM 698 C CA . VAL A 1 91 ? -1.985 -5.505 -4.559 1.00 95.38 91 VAL A CA 1
ATOM 699 C C . VAL A 1 91 ? -0.937 -5.702 -5.642 1.00 95.38 91 VAL A C 1
ATOM 701 O O . VAL A 1 91 ? 0.113 -6.307 -5.415 1.00 95.38 91 VAL A O 1
ATOM 704 N N . CYS A 1 92 ? -1.226 -5.172 -6.823 1.00 95.38 92 CYS A N 1
ATOM 705 C CA . CYS A 1 92 ? -0.274 -5.058 -7.912 1.00 95.38 92 CYS A CA 1
ATOM 706 C C . CYS A 1 92 ? 0.201 -3.612 -8.007 1.00 95.38 92 CYS A C 1
ATOM 708 O O . CYS A 1 92 ? -0.587 -2.682 -7.823 1.00 95.38 92 CYS A O 1
ATOM 710 N N . PHE A 1 93 ? 1.485 -3.414 -8.281 1.00 94.00 93 PHE A N 1
ATOM 711 C CA . PHE A 1 93 ? 2.063 -2.078 -8.328 1.00 94.00 93 PHE A CA 1
ATOM 712 C C . PHE A 1 93 ? 3.149 -1.950 -9.388 1.00 94.00 93 PHE A C 1
ATOM 714 O O . PHE A 1 93 ? 3.821 -2.923 -9.740 1.00 94.00 93 PHE A O 1
ATOM 721 N N . LEU A 1 94 ? 3.259 -0.738 -9.925 1.00 92.44 94 LEU A N 1
ATOM 722 C CA . LEU A 1 94 ? 4.183 -0.361 -10.984 1.00 92.44 94 LEU A CA 1
ATOM 723 C C . LEU A 1 94 ? 5.364 0.393 -10.379 1.00 92.44 94 LEU A C 1
ATOM 725 O O . LEU A 1 94 ? 5.178 1.412 -9.718 1.00 92.44 94 LEU A O 1
ATOM 729 N N . VAL A 1 95 ? 6.562 -0.121 -10.622 1.00 91.62 95 VAL A N 1
ATOM 730 C CA . VAL A 1 95 ? 7.837 0.451 -10.186 1.00 91.62 95 VAL A CA 1
ATOM 731 C C . VAL A 1 95 ? 8.505 1.125 -11.378 1.00 91.62 95 VAL A C 1
ATOM 733 O O . VAL A 1 95 ? 8.549 0.535 -12.455 1.00 91.62 95 VAL A O 1
ATOM 736 N N . ASP A 1 96 ? 8.993 2.347 -11.174 1.00 87.75 96 ASP A N 1
ATOM 737 C CA . ASP A 1 96 ? 9.842 3.143 -12.067 1.00 87.75 96 ASP A CA 1
ATOM 738 C C . ASP A 1 96 ? 9.534 3.038 -13.565 1.00 87.75 96 ASP A C 1
ATOM 740 O O . ASP A 1 96 ? 10.438 2.742 -14.354 1.00 87.75 96 ASP A O 1
ATOM 744 N N . PRO A 1 97 ? 8.301 3.353 -14.014 1.00 84.81 97 PRO A N 1
ATOM 745 C CA . PRO A 1 97 ? 7.935 3.227 -15.430 1.00 84.81 97 PRO A CA 1
ATOM 746 C C . PRO A 1 97 ? 8.715 4.144 -16.387 1.00 84.81 97 PRO A C 1
ATOM 748 O O . PRO A 1 97 ? 8.522 4.081 -17.592 1.00 84.81 97 PRO A O 1
ATOM 751 N N . TRP A 1 98 ? 9.606 4.982 -15.865 1.00 83.50 98 TRP A N 1
ATOM 752 C CA . TRP A 1 98 ? 10.383 6.009 -16.554 1.00 83.50 98 TRP A CA 1
ATOM 753 C C . TRP A 1 98 ? 11.826 5.543 -16.799 1.00 83.50 98 TRP A C 1
ATOM 755 O O . TRP A 1 98 ? 12.608 6.248 -17.428 1.00 83.50 98 TRP A O 1
ATOM 765 N N . SER A 1 99 ? 12.199 4.376 -16.265 1.00 82.44 99 SER A N 1
ATOM 766 C CA . SER A 1 99 ? 13.562 3.846 -16.288 1.00 82.44 99 SER A CA 1
ATOM 767 C C . SER A 1 99 ? 13.606 2.464 -16.939 1.00 82.44 99 SER A C 1
ATOM 769 O O . SER A 1 99 ? 12.584 1.938 -17.382 1.00 82.44 99 SER A O 1
ATOM 771 N N . ASP A 1 100 ? 14.794 1.872 -17.027 1.00 81.44 100 ASP A N 1
ATOM 772 C CA . ASP A 1 100 ? 14.954 0.477 -17.453 1.00 81.44 100 ASP A CA 1
ATOM 773 C C . ASP A 1 100 ? 14.622 -0.521 -16.322 1.00 81.44 100 ASP A C 1
ATOM 775 O O . ASP A 1 100 ? 14.515 -1.719 -16.568 1.00 81.44 100 ASP A O 1
ATOM 779 N N . ASN A 1 101 ? 14.376 -0.029 -15.098 1.00 82.94 101 ASN A N 1
ATOM 780 C CA . ASN A 1 101 ? 13.913 -0.822 -13.952 1.00 82.94 101 ASN A CA 1
ATOM 781 C C . ASN A 1 101 ? 12.381 -0.978 -13.909 1.00 82.94 101 ASN A C 1
ATOM 783 O O . ASN A 1 101 ? 11.840 -1.547 -12.951 1.00 82.94 101 ASN A O 1
ATOM 787 N N . ALA A 1 102 ? 11.686 -0.482 -14.939 1.00 88.31 102 ALA A N 1
ATOM 788 C CA . ALA A 1 102 ? 10.241 -0.562 -15.058 1.00 88.31 102 ALA A CA 1
ATOM 789 C C . ALA A 1 102 ? 9.758 -2.004 -14.854 1.00 88.31 102 ALA A C 1
ATOM 791 O O . ALA A 1 102 ? 10.138 -2.930 -15.578 1.00 88.31 102 ALA A O 1
ATOM 792 N N . SER A 1 103 ? 8.943 -2.213 -13.823 1.00 90.75 103 SER A N 1
ATOM 793 C CA . SER A 1 103 ? 8.491 -3.553 -13.455 1.00 90.75 103 SER A CA 1
ATOM 794 C C . SER A 1 103 ? 7.143 -3.537 -12.749 1.00 90.75 103 SER A C 1
ATOM 796 O O . SER A 1 103 ? 6.785 -2.588 -12.053 1.00 90.75 103 SER A O 1
ATOM 798 N N . VAL A 1 104 ? 6.380 -4.614 -12.932 1.00 92.19 104 VAL A N 1
ATOM 799 C CA . VAL A 1 104 ? 5.130 -4.846 -12.205 1.00 92.19 104 VAL A CA 1
ATOM 800 C C . VAL A 1 104 ? 5.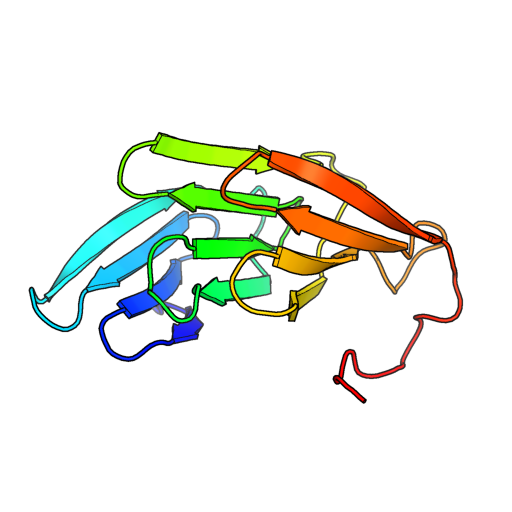352 -5.945 -11.190 1.00 92.19 104 VAL A C 1
ATOM 802 O O . VAL A 1 104 ? 5.829 -7.036 -11.513 1.00 92.19 104 VAL A O 1
ATOM 805 N N . TRP A 1 105 ? 4.944 -5.659 -9.966 1.00 94.88 105 TRP A N 1
ATOM 806 C CA . TRP A 1 105 ? 5.040 -6.564 -8.838 1.00 94.88 105 TRP A CA 1
ATOM 807 C C . TRP A 1 105 ? 3.662 -6.845 -8.275 1.00 94.88 105 TRP A C 1
ATOM 809 O O . TRP A 1 105 ? 2.739 -6.045 -8.422 1.00 94.88 105 TRP A O 1
ATOM 819 N N . ARG A 1 106 ? 3.555 -7.984 -7.602 1.00 96.25 106 ARG A N 1
ATOM 820 C CA . ARG A 1 106 ? 2.405 -8.384 -6.810 1.00 96.25 106 ARG A CA 1
ATOM 821 C C . ARG A 1 106 ? 2.855 -8.684 -5.397 1.00 96.25 106 ARG A C 1
ATOM 823 O O . ARG A 1 106 ? 3.795 -9.456 -5.201 1.00 96.25 106 ARG A O 1
ATOM 830 N N . LEU A 1 107 ? 2.142 -8.112 -4.442 1.0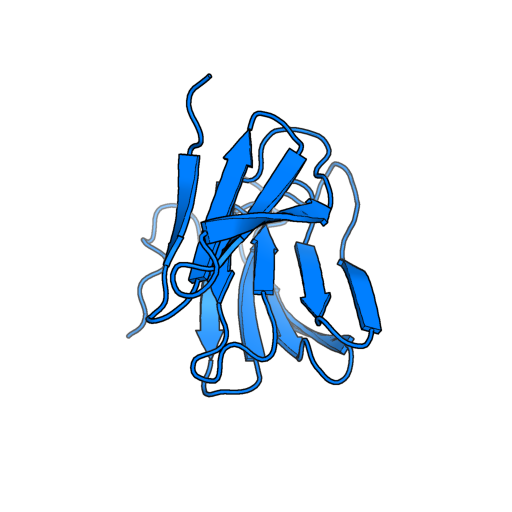0 97.19 107 LEU A N 1
ATOM 831 C CA . LEU A 1 107 ? 2.303 -8.356 -3.020 1.00 97.19 107 LEU A CA 1
ATOM 832 C C . LEU A 1 107 ? 0.980 -8.856 -2.449 1.00 97.19 107 LEU A C 1
ATOM 834 O O . LEU A 1 107 ? -0.065 -8.268 -2.717 1.00 97.19 107 LEU A O 1
ATOM 838 N N . ASN A 1 108 ? 1.041 -9.898 -1.628 1.00 96.06 108 ASN A N 1
ATOM 839 C CA . ASN A 1 108 ? -0.031 -10.251 -0.709 1.00 96.06 108 ASN A CA 1
ATOM 840 C C . ASN A 1 108 ? 0.231 -9.567 0.648 1.00 96.06 108 ASN A C 1
ATOM 842 O O . ASN A 1 108 ? 1.170 -9.957 1.346 1.00 96.06 108 ASN A O 1
ATOM 846 N N . PRO A 1 109 ? -0.547 -8.551 1.058 1.00 93.81 109 PRO A N 1
ATOM 847 C CA . PRO A 1 109 ? -0.309 -7.811 2.302 1.00 93.81 109 PRO A CA 1
ATOM 848 C C . PRO A 1 109 ? -0.476 -8.654 3.576 1.00 93.81 109 PRO A C 1
ATOM 850 O O . PRO A 1 109 ? 0.139 -8.366 4.606 1.00 93.81 109 PRO A O 1
ATOM 853 N N . SER A 1 110 ? -1.282 -9.716 3.508 1.00 88.88 110 SER A N 1
ATOM 854 C CA . SER A 1 110 ? -1.578 -10.599 4.640 1.00 88.88 110 SER A CA 1
ATOM 855 C C . SER A 1 110 ? -0.464 -11.610 4.905 1.00 88.88 110 SER A C 1
ATOM 857 O O . SER A 1 110 ? -0.156 -11.891 6.067 1.00 88.88 110 SER A O 1
ATOM 859 N N . THR A 1 111 ? 0.162 -12.160 3.865 1.00 91.44 111 THR A N 1
ATOM 860 C CA . THR A 1 111 ? 1.263 -13.132 4.002 1.00 91.44 111 THR A CA 1
ATOM 861 C C . THR A 1 111 ? 2.638 -12.476 3.888 1.00 91.44 111 THR A C 1
ATOM 863 O O . THR A 1 111 ? 3.583 -12.893 4.556 1.00 91.44 111 THR A O 1
ATOM 866 N N . GLY A 1 112 ? 2.738 -11.386 3.128 1.00 92.62 112 GLY A N 1
ATOM 867 C CA . GLY A 1 112 ? 3.993 -10.763 2.724 1.00 92.62 112 GLY A CA 1
ATOM 868 C C . GLY A 1 112 ? 4.612 -11.392 1.477 1.00 92.62 112 GLY A C 1
ATOM 869 O O . GLY A 1 112 ? 5.754 -11.061 1.162 1.00 92.62 112 GLY A O 1
ATOM 870 N N . ASP A 1 113 ? 3.887 -12.274 0.782 1.00 95.12 113 ASP A N 1
ATOM 871 C CA . ASP A 1 113 ? 4.377 -12.910 -0.438 1.00 95.12 113 ASP A CA 1
ATOM 872 C C . ASP A 1 113 ? 4.534 -11.864 -1.538 1.00 95.12 113 ASP A C 1
ATOM 874 O O . ASP A 1 113 ? 3.558 -11.283 -2.017 1.00 95.12 113 ASP A O 1
ATOM 878 N N . LEU A 1 114 ? 5.783 -11.625 -1.929 1.00 96.38 114 LEU A N 1
ATOM 879 C CA . LEU A 1 114 ? 6.164 -10.654 -2.941 1.00 96.38 114 LEU A CA 1
ATOM 880 C C . LEU A 1 114 ? 6.706 -11.390 -4.164 1.00 96.38 114 LEU A C 1
ATOM 882 O O . LEU A 1 114 ? 7.642 -12.181 -4.070 1.00 96.38 114 LEU A O 1
ATOM 886 N N . SER A 1 115 ? 6.132 -11.104 -5.327 1.00 94.50 115 SER A N 1
ATOM 887 C CA . SER A 1 115 ? 6.536 -11.710 -6.595 1.00 94.50 115 SER A CA 1
ATOM 888 C C . SER A 1 115 ? 6.575 -10.661 -7.695 1.00 94.50 115 SER A C 1
ATOM 890 O O . SER A 1 115 ? 5.669 -9.836 -7.813 1.00 94.50 115 SER A O 1
ATOM 892 N N . LYS A 1 116 ? 7.626 -10.687 -8.513 1.00 93.38 116 LYS A N 1
ATOM 893 C CA . LYS A 1 116 ? 7.676 -9.878 -9.728 1.00 93.38 116 LYS A CA 1
ATOM 894 C C . LYS A 1 116 ? 6.836 -10.570 -10.802 1.00 93.38 116 LYS A C 1
ATOM 896 O O . LYS A 1 116 ? 7.046 -11.749 -11.072 1.00 93.38 116 LYS A O 1
ATOM 901 N N . LEU A 1 117 ? 5.880 -9.851 -11.386 1.00 90.25 117 LEU A N 1
ATOM 902 C CA . LEU A 1 117 ? 5.008 -10.374 -12.441 1.00 90.25 117 LEU A CA 1
ATOM 903 C C . LEU A 1 117 ? 5.590 -10.143 -13.834 1.00 90.25 117 LEU A C 1
ATOM 905 O O . LEU A 1 117 ? 5.417 -10.976 -14.720 1.00 90.25 117 LEU A O 1
ATOM 909 N N . ARG A 1 118 ? 6.235 -8.991 -14.039 1.00 85.56 118 ARG A N 1
ATOM 910 C CA . ARG A 1 118 ? 6.764 -8.584 -15.340 1.00 85.56 118 ARG A CA 1
ATOM 911 C C . ARG A 1 118 ? 7.929 -7.615 -15.171 1.00 85.56 118 ARG A C 1
ATOM 913 O O . ARG A 1 118 ? 7.795 -6.624 -14.457 1.00 85.56 118 ARG A O 1
ATOM 920 N N . ASP A 1 119 ? 9.024 -7.880 -15.869 1.00 82.50 119 ASP A N 1
ATOM 921 C CA . ASP A 1 119 ? 10.037 -6.882 -16.218 1.00 82.50 119 ASP A CA 1
ATOM 922 C C . ASP A 1 119 ? 9.612 -6.202 -17.524 1.00 82.50 119 ASP A C 1
ATOM 924 O O . ASP A 1 119 ? 9.074 -6.877 -18.406 1.00 82.50 119 ASP A O 1
ATOM 928 N N . GLY A 1 120 ? 9.848 -4.904 -17.701 1.00 65.75 120 GLY A N 1
ATOM 929 C CA . GLY A 1 120 ? 9.833 -4.381 -19.062 1.00 65.75 120 GLY A CA 1
ATOM 930 C C . GLY A 1 120 ? 9.744 -2.862 -19.224 1.00 65.75 120 GLY A C 1
ATOM 931 O O . GLY A 1 120 ? 8.925 -2.227 -18.560 1.00 65.75 120 GLY A O 1
ATOM 932 N N . PRO A 1 121 ? 10.483 -2.303 -20.204 1.00 55.22 121 PRO A N 1
ATOM 933 C CA . PRO A 1 121 ? 10.374 -0.910 -20.646 1.00 55.22 121 PRO A CA 1
ATOM 934 C C . PRO A 1 121 ? 9.067 -0.589 -21.405 1.00 55.22 121 PRO A C 1
ATOM 936 O O . PRO A 1 121 ? 8.745 0.584 -21.568 1.00 55.22 121 PRO A O 1
ATOM 939 N N . ASP A 1 122 ? 8.264 -1.595 -21.784 1.00 55.03 122 ASP A N 1
ATOM 940 C CA . ASP A 1 122 ? 6.950 -1.451 -22.455 1.00 55.03 122 ASP A CA 1
ATOM 941 C C . ASP A 1 122 ? 5.806 -1.029 -21.500 1.00 55.03 122 ASP A C 1
ATOM 943 O O . ASP A 1 122 ? 4.626 -1.265 -21.750 1.00 55.03 122 ASP A O 1
ATOM 947 N N . LEU A 1 123 ? 6.155 -0.461 -20.345 1.00 58.09 123 LEU A N 1
ATOM 948 C CA . LEU A 1 123 ? 5.239 0.184 -19.393 1.00 58.09 123 LEU A CA 1
ATOM 949 C C . LEU A 1 123 ? 5.318 1.714 -19.464 1.00 58.09 123 LEU A C 1
ATOM 951 O O . LEU A 1 123 ? 4.613 2.395 -18.720 1.00 58.09 123 LEU A O 1
ATOM 955 N N . ARG A 1 124 ? 6.196 2.242 -20.327 1.00 53.12 124 ARG A N 1
ATOM 956 C CA . ARG A 1 124 ? 6.335 3.675 -20.584 1.00 53.12 124 ARG A CA 1
ATOM 957 C C . ARG A 1 124 ? 5.051 4.198 -21.218 1.00 53.12 124 ARG A C 1
ATOM 959 O O . ARG A 1 124 ? 4.573 3.646 -22.202 1.00 53.12 124 ARG A O 1
ATOM 966 N N . ASP A 1 125 ? 4.507 5.256 -20.627 1.00 53.00 125 ASP A N 1
ATOM 967 C CA . ASP A 1 125 ? 3.398 6.057 -21.157 1.00 53.00 125 ASP A CA 1
ATOM 968 C C . ASP A 1 125 ? 2.037 5.352 -21.341 1.00 53.00 125 ASP A C 1
ATOM 970 O O . ASP A 1 125 ? 1.083 5.985 -21.798 1.00 53.00 125 ASP A O 1
ATOM 974 N N . GLU A 1 126 ? 1.880 4.089 -20.925 1.00 51.19 126 GLU A N 1
ATOM 975 C CA . GLU A 1 126 ? 0.557 3.468 -20.825 1.00 51.19 126 GLU A CA 1
ATOM 976 C C . GLU A 1 126 ? -0.086 3.787 -19.468 1.00 51.19 126 GLU A C 1
ATOM 978 O O . GLU A 1 126 ? 0.535 3.590 -18.416 1.00 51.19 126 GLU A O 1
ATOM 983 N N . PRO A 1 127 ? -1.345 4.261 -19.437 1.00 54.25 127 PRO A N 1
ATOM 984 C CA . PRO A 1 127 ? -2.029 4.451 -18.175 1.00 54.25 127 PRO A CA 1
ATOM 985 C C . PRO A 1 127 ? -2.175 3.078 -17.508 1.00 54.25 127 PRO A C 1
ATOM 987 O O . PRO A 1 127 ? -2.605 2.107 -18.131 1.00 54.25 127 PRO A O 1
ATOM 990 N N . TYR A 1 128 ? -1.791 2.981 -16.233 1.00 57.56 128 TYR A N 1
ATOM 991 C CA . TYR A 1 128 ? -1.949 1.764 -15.435 1.00 57.56 128 TYR A CA 1
ATOM 992 C C . TYR A 1 128 ? -3.435 1.567 -15.094 1.00 57.56 128 TYR A C 1
ATOM 994 O O . TYR A 1 128 ? -3.868 1.737 -13.957 1.00 57.56 128 TYR A O 1
ATOM 1002 N N . VAL A 1 129 ? -4.238 1.261 -16.112 1.00 45.59 129 VAL A N 1
ATOM 1003 C CA . VAL A 1 129 ? -5.667 0.960 -16.017 1.00 45.59 129 VAL A CA 1
ATOM 1004 C C . VAL A 1 129 ? -5.843 -0.543 -16.139 1.00 45.59 129 VAL A C 1
ATOM 1006 O O . VAL A 1 129 ? -5.199 -1.199 -16.959 1.00 45.59 129 VAL A O 1
ATOM 1009 N N . ALA A 1 130 ? -6.710 -1.101 -15.299 1.00 41.72 130 ALA A N 1
ATOM 1010 C CA . ALA A 1 130 ? -7.172 -2.468 -15.473 1.00 41.72 130 ALA A CA 1
ATOM 1011 C C . ALA A 1 130 ? -7.804 -2.618 -16.870 1.00 41.72 130 ALA A C 1
ATOM 1013 O O . ALA A 1 130 ? -8.576 -1.752 -17.287 1.00 41.72 130 ALA A O 1
ATOM 1014 N N . LYS A 1 131 ? -7.464 -3.697 -17.581 1.00 34.22 131 LYS A N 1
ATOM 1015 C CA . LYS A 1 131 ? -8.363 -4.235 -18.607 1.00 34.22 131 LYS A CA 1
ATOM 1016 C C . LYS A 1 131 ? -9.490 -4.990 -17.923 1.00 34.22 131 LYS A C 1
ATOM 1018 O O . LYS A 1 131 ? -9.189 -5.651 -16.903 1.00 34.22 131 LYS A O 1
#